Protein AF-A0A963D9M3-F1 (afdb_monomer_lite)

Secondary structure (DSSP, 8-state):
---GGGGGGGS---HHHHHHHHHHH---HHHHHHHHHHHHTSHHHHHHHHHHHHHSTTTTT-HHHHHHHHHHHHHSPPTT-SPP-

Sequence (85 aa):
MLSITDLLDFIDLDPETVRIVGRATGLGDDDSVALARQLLASEDGIALIHHMYRDHPDIRQDATMDRDYHRFARKYPLPGAFPQP

Foldseek 3Di:
DDDVVVVVVPPPLPVLLLVLQCVQPVDDSVVSSVLSVVLVVDLNSLLVSLVSLVVPPCCVVDPVSVVSSVVSCVVRPRPPPPPDD

pLDDT: mean 77.36, std 15.98, range [37.5, 91.12]

Structure (mmCIF, N/CA/C/O backbone):
data_AF-A0A963D9M3-F1
#
_entry.id   AF-A0A963D9M3-F1
#
loop_
_atom_site.group_PDB
_atom_site.id
_atom_site.type_symbol
_atom_site.label_atom_id
_atom_site.label_alt_id
_atom_site.label_comp_id
_atom_site.label_asym_id
_atom_site.label_entity_id
_atom_site.label_seq_id
_atom_site.pdbx_PDB_ins_code
_atom_site.Cartn_x
_atom_site.Cartn_y
_atom_site.Cartn_z
_atom_site.occupancy
_atom_site.B_iso_or_equiv
_atom_site.auth_seq_id
_atom_site.auth_comp_id
_atom_site.auth_asym_id
_atom_site.auth_atom_id
_atom_site.pdbx_PDB_model_num
ATOM 1 N N . MET A 1 1 ? -14.005 14.469 24.809 1.00 37.84 1 MET A N 1
ATOM 2 C CA . MET A 1 1 ? -13.269 13.206 25.014 1.00 37.84 1 MET A CA 1
ATOM 3 C C . MET A 1 1 ? -12.537 12.921 23.721 1.00 37.84 1 MET A C 1
ATOM 5 O O . MET A 1 1 ? -13.205 12.634 22.739 1.00 37.84 1 MET A O 1
ATOM 9 N N . LEU A 1 2 ? -11.216 13.101 23.693 1.00 42.66 2 LEU A N 1
ATOM 10 C CA . LEU A 1 2 ? -10.409 12.622 22.571 1.00 42.66 2 LEU A CA 1
ATOM 11 C C . LEU A 1 2 ? -10.399 11.088 22.639 1.00 42.66 2 LEU A C 1
ATOM 13 O O . LEU A 1 2 ? -10.088 10.522 23.688 1.00 42.66 2 LEU A O 1
ATOM 17 N N . SER A 1 3 ? -10.873 10.442 21.574 1.00 37.50 3 SER A N 1
ATOM 18 C CA . SER A 1 3 ? -10.991 8.984 21.456 1.00 37.50 3 SER A CA 1
ATOM 19 C C . SER A 1 3 ? -9.614 8.375 21.177 1.00 37.50 3 SER A C 1
ATOM 21 O O . SER A 1 3 ? -8.754 9.041 20.616 1.00 37.50 3 SER A O 1
ATOM 23 N N . ILE A 1 4 ? -9.413 7.093 21.490 1.00 50.56 4 ILE A N 1
ATOM 24 C CA . ILE A 1 4 ? -8.222 6.300 21.106 1.00 50.56 4 ILE A CA 1
ATOM 25 C C . ILE A 1 4 ? -7.915 6.407 19.593 1.00 50.56 4 ILE A C 1
ATOM 27 O O . ILE A 1 4 ? -6.778 6.232 19.171 1.00 50.56 4 ILE A O 1
ATOM 31 N N . THR A 1 5 ? -8.914 6.774 18.788 1.00 49.53 5 THR A N 1
ATOM 32 C CA . THR A 1 5 ? -8.799 7.110 17.364 1.00 49.53 5 THR A CA 1
ATOM 33 C C . THR A 1 5 ? -7.836 8.274 17.071 1.00 49.53 5 THR A C 1
ATOM 35 O O . THR A 1 5 ? -7.161 8.239 16.052 1.00 49.53 5 THR A O 1
ATOM 38 N N . ASP A 1 6 ? -7.711 9.260 17.964 1.00 46.19 6 ASP A N 1
ATOM 39 C CA . ASP A 1 6 ? -6.808 10.418 17.811 1.00 46.19 6 ASP A CA 1
ATOM 40 C C . ASP A 1 6 ? -5.331 10.045 18.058 1.00 46.19 6 ASP A C 1
ATOM 42 O O . ASP A 1 6 ? -4.414 10.699 17.579 1.00 46.19 6 ASP A O 1
ATOM 46 N N . LEU A 1 7 ? -5.077 8.937 18.765 1.00 45.66 7 LEU A N 1
ATOM 47 C CA . LEU A 1 7 ? -3.728 8.395 18.974 1.00 45.66 7 LEU A CA 1
ATOM 48 C C . LEU A 1 7 ? -3.165 7.701 17.719 1.00 45.66 7 LEU A C 1
ATOM 50 O O . LEU A 1 7 ? -1.966 7.440 17.660 1.00 45.66 7 LEU A O 1
ATOM 54 N N . LEU A 1 8 ? -4.006 7.411 16.717 1.00 47.03 8 LEU A N 1
ATOM 55 C CA . LEU A 1 8 ? -3.602 6.834 15.427 1.00 47.03 8 LEU A CA 1
ATOM 56 C C . LEU A 1 8 ? -3.196 7.887 14.388 1.00 47.03 8 LEU A C 1
ATOM 58 O O . LEU A 1 8 ? -2.594 7.522 13.380 1.00 47.03 8 LEU A O 1
ATOM 62 N N . ASP A 1 9 ? -3.411 9.176 14.669 1.00 46.81 9 ASP A N 1
ATOM 63 C CA . ASP A 1 9 ? -2.848 10.291 13.888 1.00 46.81 9 ASP A CA 1
ATOM 64 C C . ASP A 1 9 ? -1.298 10.323 13.961 1.00 46.81 9 ASP A C 1
ATOM 66 O O . ASP A 1 9 ? -0.636 11.088 13.267 1.00 46.81 9 ASP A O 1
ATOM 70 N N . PHE A 1 10 ? -0.700 9.449 14.785 1.00 46.16 10 PHE A N 1
ATOM 71 C CA . PHE A 1 10 ? 0.737 9.342 15.047 1.00 46.16 10 PHE A CA 1
ATOM 72 C C . PHE A 1 10 ? 1.506 8.354 14.164 1.00 46.16 10 PHE A C 1
ATOM 74 O O . PHE A 1 10 ? 2.733 8.276 14.267 1.00 46.16 10 PHE A O 1
ATOM 81 N N . ILE A 1 11 ? 0.837 7.568 13.318 1.00 53.94 11 ILE A N 1
ATOM 82 C CA . ILE A 1 11 ? 1.562 6.714 12.380 1.00 53.94 11 ILE A CA 1
ATOM 83 C C . ILE A 1 11 ? 1.770 7.517 11.105 1.00 53.94 11 ILE A C 1
ATOM 85 O O . ILE A 1 11 ? 0.936 7.473 10.206 1.00 53.94 11 ILE A O 1
ATOM 89 N N . ASP A 1 12 ? 2.888 8.249 11.065 1.00 63.16 12 ASP A N 1
ATOM 90 C CA . ASP A 1 12 ? 3.485 8.818 9.852 1.00 63.16 12 ASP A CA 1
ATOM 91 C C . ASP A 1 12 ? 3.208 7.865 8.683 1.00 63.16 12 ASP A C 1
ATOM 93 O O . ASP A 1 12 ? 3.719 6.733 8.652 1.00 63.16 12 ASP A O 1
ATOM 97 N N . LEU A 1 13 ? 2.293 8.276 7.801 1.00 70.75 13 LEU A N 1
ATOM 98 C CA . LEU A 1 13 ? 1.962 7.524 6.605 1.00 70.75 13 LEU A CA 1
ATOM 99 C C . LEU A 1 13 ? 3.225 7.538 5.759 1.00 70.75 13 LEU A C 1
ATOM 101 O O . LEU A 1 13 ? 3.595 8.581 5.223 1.00 70.75 13 LEU A O 1
ATOM 105 N N . ASP A 1 14 ? 3.904 6.396 5.692 1.00 80.94 14 ASP A N 1
ATOM 106 C CA . ASP A 1 14 ? 5.186 6.318 5.014 1.00 80.94 14 ASP A CA 1
ATOM 107 C C . ASP A 1 14 ? 4.994 6.761 3.553 1.00 80.94 14 ASP A C 1
ATOM 109 O O . ASP A 1 14 ? 4.154 6.186 2.845 1.00 80.94 14 ASP A O 1
ATOM 113 N N . PRO A 1 15 ? 5.746 7.766 3.071 1.00 81.88 15 PRO A N 1
ATOM 114 C CA . PRO A 1 15 ? 5.603 8.262 1.706 1.00 81.88 15 PRO A CA 1
ATOM 115 C C . PRO A 1 15 ? 5.906 7.162 0.682 1.00 81.88 15 PRO A C 1
ATOM 117 O O . PRO A 1 15 ? 5.412 7.197 -0.442 1.00 81.88 15 PRO A O 1
ATOM 120 N N . GLU A 1 16 ? 6.676 6.145 1.074 1.00 85.88 16 GLU A N 1
ATOM 121 C CA . GLU A 1 16 ? 6.883 4.924 0.300 1.00 85.88 16 GLU A CA 1
ATOM 122 C C . GLU A 1 16 ? 5.581 4.132 0.077 1.00 85.88 16 GLU A C 1
ATOM 124 O O . GLU A 1 16 ? 5.336 3.653 -1.031 1.00 85.88 16 GLU A O 1
ATOM 129 N N . THR A 1 17 ? 4.722 4.041 1.099 1.00 87.06 17 THR A N 1
ATOM 130 C CA . THR A 1 17 ? 3.431 3.332 1.027 1.00 87.06 17 THR A CA 1
ATOM 131 C C . THR A 1 17 ? 2.464 4.068 0.102 1.00 87.06 17 THR A C 1
ATOM 133 O O . THR A 1 17 ? 1.795 3.462 -0.730 1.00 87.06 17 THR A O 1
ATOM 136 N N . VAL A 1 18 ? 2.434 5.400 0.182 1.00 88.94 18 VAL A N 1
ATOM 137 C CA . VAL A 1 18 ? 1.649 6.232 -0.744 1.00 88.94 18 VAL A CA 1
ATOM 138 C C . VAL A 1 18 ? 2.127 6.030 -2.177 1.00 88.94 18 VAL A C 1
ATOM 140 O O . VAL A 1 18 ? 1.322 5.844 -3.085 1.00 88.94 18 VAL A O 1
ATOM 143 N N . ARG A 1 19 ? 3.449 6.004 -2.378 1.00 87.62 19 ARG A N 1
ATOM 144 C CA . ARG A 1 19 ? 4.061 5.836 -3.696 1.00 87.62 19 ARG A CA 1
ATOM 145 C C . ARG A 1 19 ? 3.702 4.494 -4.326 1.00 87.62 19 ARG A C 1
ATOM 147 O O . ARG A 1 19 ? 3.396 4.467 -5.515 1.00 87.62 19 ARG A O 1
ATOM 154 N N . ILE A 1 20 ? 3.739 3.392 -3.569 1.00 89.56 20 ILE A N 1
ATOM 155 C CA . ILE A 1 20 ? 3.380 2.077 -4.120 1.00 89.56 20 ILE A CA 1
ATOM 156 C C . ILE A 1 20 ? 1.884 1.991 -4.436 1.00 89.56 20 ILE A C 1
ATOM 158 O O . ILE A 1 20 ? 1.529 1.478 -5.493 1.00 89.56 20 ILE A O 1
ATOM 162 N N . VAL A 1 21 ? 1.020 2.564 -3.589 1.00 88.88 21 VAL A N 1
ATOM 163 C CA . VAL A 1 21 ? -0.430 2.620 -3.831 1.00 88.88 21 VAL A CA 1
ATOM 164 C C . VAL A 1 21 ? -0.727 3.442 -5.083 1.00 88.88 21 VAL A C 1
ATOM 166 O O . VAL A 1 21 ? -1.448 2.970 -5.960 1.00 88.88 21 VAL A O 1
ATOM 169 N N . GLY A 1 22 ? -0.117 4.619 -5.225 1.00 89.00 22 GLY A N 1
ATOM 170 C CA . GLY A 1 22 ? -0.267 5.455 -6.416 1.00 89.00 22 GLY A CA 1
ATOM 171 C C . GLY A 1 22 ? 0.239 4.765 -7.681 1.00 89.00 22 GLY A C 1
ATOM 172 O O . GLY A 1 22 ? -0.460 4.736 -8.689 1.00 89.00 22 GLY A O 1
ATOM 173 N N . ARG A 1 23 ? 1.403 4.104 -7.628 1.00 87.50 23 ARG A N 1
ATOM 174 C CA . ARG A 1 23 ? 1.926 3.335 -8.773 1.00 87.50 23 ARG A CA 1
ATOM 175 C C . ARG A 1 23 ? 1.042 2.147 -9.150 1.00 87.50 23 ARG A C 1
ATOM 177 O O . ARG A 1 23 ? 0.872 1.887 -10.335 1.00 87.50 23 ARG A O 1
ATOM 184 N N . ALA A 1 24 ? 0.486 1.439 -8.169 1.00 87.19 24 ALA A N 1
ATOM 185 C CA . ALA A 1 24 ? -0.364 0.276 -8.409 1.00 87.19 24 ALA A CA 1
ATOM 186 C C . ALA A 1 24 ? -1.756 0.651 -8.944 1.00 87.19 24 ALA A C 1
ATOM 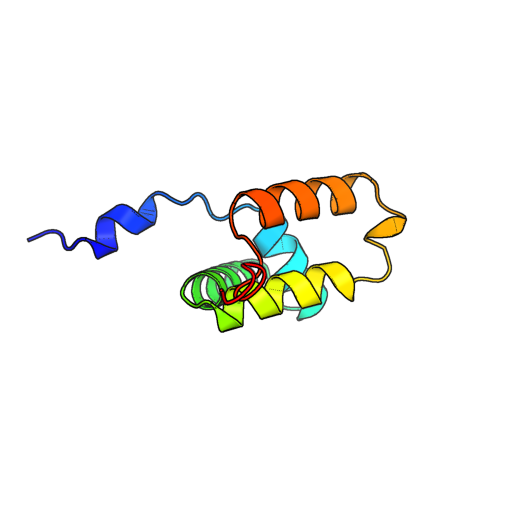188 O O . ALA A 1 24 ? -2.359 -0.123 -9.683 1.00 87.19 24 ALA A O 1
ATOM 189 N N . THR A 1 25 ? -2.273 1.824 -8.572 1.00 86.94 25 THR A N 1
ATOM 190 C CA . THR A 1 25 ? -3.651 2.242 -8.884 1.00 86.94 25 THR A CA 1
ATOM 191 C C . THR A 1 25 ? -3.749 3.310 -9.973 1.00 86.94 25 THR A C 1
ATOM 193 O O . THR A 1 25 ? -4.815 3.485 -10.557 1.00 86.94 25 THR A O 1
ATOM 196 N N . GLY A 1 26 ? -2.657 4.022 -10.264 1.00 88.31 26 GLY A N 1
ATOM 197 C CA . GLY A 1 26 ? -2.643 5.170 -11.172 1.00 88.31 26 GLY A CA 1
ATOM 198 C C . GLY A 1 26 ? -3.330 6.421 -10.610 1.00 88.31 26 GLY A C 1
ATOM 199 O O . GLY A 1 26 ? -3.619 7.340 -11.375 1.00 88.31 26 GLY A O 1
ATOM 200 N N . LEU A 1 27 ? -3.624 6.451 -9.306 1.00 88.94 27 LEU A N 1
ATOM 201 C CA . LEU A 1 27 ? -4.255 7.588 -8.637 1.00 88.94 27 LEU A CA 1
ATOM 202 C C . LEU A 1 27 ? -3.281 8.760 -8.456 1.00 88.94 27 LEU A C 1
ATOM 204 O O . LEU A 1 27 ? -2.064 8.579 -8.400 1.00 88.94 27 LEU A O 1
ATOM 208 N N . GLY A 1 28 ? -3.835 9.969 -8.333 1.00 85.19 28 GLY A N 1
ATOM 209 C CA . GLY A 1 28 ? -3.074 11.152 -7.929 1.00 85.19 28 GLY A CA 1
ATOM 210 C C . GLY A 1 28 ? -2.616 11.069 -6.469 1.00 85.19 28 GLY A C 1
ATOM 211 O O . GLY A 1 2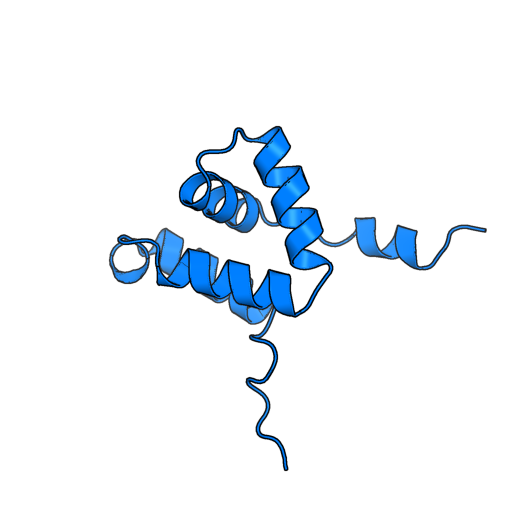8 ? -3.076 10.210 -5.713 1.00 85.19 28 GLY A O 1
ATOM 212 N N . ASP A 1 29 ? -1.717 11.965 -6.065 1.00 80.38 29 ASP A N 1
ATOM 213 C CA . ASP A 1 29 ? -1.082 11.922 -4.741 1.00 80.38 29 ASP A CA 1
ATOM 214 C C . ASP A 1 29 ? -2.105 11.993 -3.593 1.00 80.38 29 ASP A C 1
ATOM 216 O O . ASP A 1 29 ? -2.067 11.157 -2.691 1.00 80.38 29 ASP A O 1
ATOM 220 N N . ASP A 1 30 ? -3.067 12.919 -3.656 1.00 83.12 30 ASP A N 1
ATOM 221 C CA . ASP A 1 30 ? -4.084 13.097 -2.606 1.00 83.12 30 ASP A CA 1
ATOM 222 C C . ASP A 1 30 ? -4.987 11.859 -2.449 1.00 83.12 30 ASP A C 1
ATOM 224 O O . ASP A 1 30 ? -5.247 11.393 -1.333 1.00 83.12 30 ASP A O 1
ATOM 228 N N . ASP A 1 31 ? -5.410 11.270 -3.569 1.00 85.81 31 ASP A N 1
ATOM 229 C CA . A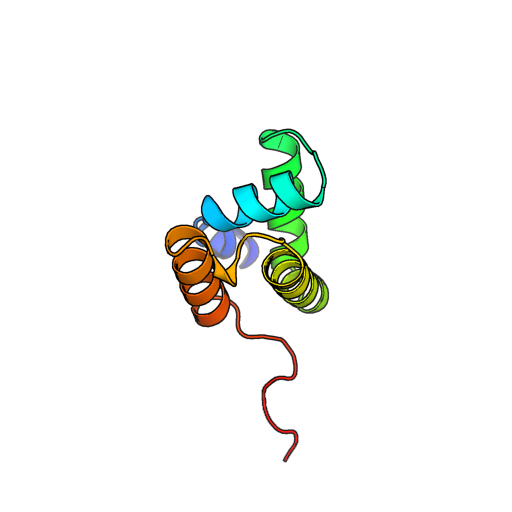SP A 1 31 ? -6.235 10.059 -3.582 1.00 85.81 31 ASP A CA 1
ATOM 230 C C . ASP A 1 31 ? -5.437 8.832 -3.118 1.00 85.81 31 ASP A C 1
ATOM 232 O O . ASP A 1 31 ? -5.954 7.976 -2.397 1.00 85.81 31 ASP A O 1
ATOM 236 N N . SER A 1 32 ? -4.151 8.767 -3.469 1.00 88.31 32 SER A N 1
ATOM 237 C CA . SER A 1 32 ? -3.239 7.708 -3.031 1.00 88.31 32 SER A CA 1
ATOM 238 C C . SER A 1 32 ? -3.002 7.761 -1.525 1.00 88.31 32 SER A C 1
ATOM 240 O O . SER A 1 32 ? -2.973 6.719 -0.871 1.00 88.31 32 SER A O 1
ATOM 242 N N . VAL A 1 33 ? -2.883 8.963 -0.951 1.00 87.12 33 VAL A N 1
ATOM 243 C CA . VAL A 1 33 ? -2.792 9.171 0.502 1.00 87.12 33 VAL A CA 1
ATOM 244 C C . VAL A 1 33 ? -4.061 8.675 1.189 1.00 87.12 33 VAL A C 1
ATOM 246 O O . VAL A 1 33 ? -3.984 7.925 2.166 1.00 87.12 33 VAL A O 1
ATOM 249 N N . ALA A 1 34 ? -5.231 9.067 0.680 1.00 87.75 34 ALA A N 1
ATOM 250 C CA . ALA A 1 34 ? -6.510 8.659 1.247 1.00 87.75 34 ALA A CA 1
ATOM 251 C C . ALA A 1 34 ? -6.697 7.135 1.188 1.00 87.75 34 ALA A C 1
ATOM 253 O O . ALA A 1 34 ? -7.072 6.521 2.191 1.00 87.75 34 ALA A O 1
ATOM 254 N N . LEU A 1 35 ? -6.383 6.516 0.048 1.00 88.75 35 LEU A N 1
ATOM 255 C CA . LEU A 1 35 ? -6.489 5.073 -0.133 1.00 88.75 35 LEU A CA 1
ATOM 256 C C . LEU A 1 35 ? -5.483 4.314 0.738 1.00 88.75 35 LEU A C 1
ATOM 258 O O . LEU A 1 35 ? -5.862 3.355 1.405 1.00 88.75 35 LEU A O 1
ATOM 262 N N . ALA A 1 36 ? -4.226 4.759 0.808 1.00 89.19 36 ALA A N 1
ATOM 263 C CA . ALA A 1 36 ? -3.216 4.130 1.656 1.00 89.19 36 ALA A CA 1
ATOM 264 C C . ALA A 1 36 ? -3.638 4.129 3.135 1.00 89.19 36 ALA A C 1
ATOM 266 O O . ALA A 1 36 ? -3.506 3.111 3.813 1.00 89.19 36 ALA A O 1
ATOM 267 N N . ARG A 1 37 ? -4.227 5.229 3.626 1.00 87.38 37 ARG A N 1
ATOM 268 C CA . ARG A 1 37 ? -4.787 5.301 4.988 1.00 87.38 37 ARG A CA 1
ATOM 269 C C . ARG A 1 37 ? -5.917 4.299 5.210 1.00 87.38 37 ARG A C 1
ATOM 271 O O . ARG A 1 37 ? -5.954 3.656 6.253 1.00 87.38 37 ARG A O 1
ATOM 278 N N . GLN A 1 38 ? -6.819 4.155 4.240 1.00 89.06 38 GLN A N 1
ATOM 279 C CA . GLN A 1 38 ? -7.918 3.189 4.327 1.00 89.06 38 GLN A CA 1
ATOM 280 C C . GLN A 1 38 ? -7.404 1.746 4.344 1.00 89.06 38 GLN A C 1
ATOM 282 O O . GLN A 1 38 ? -7.870 0.940 5.146 1.00 89.06 38 GLN A O 1
ATOM 287 N N . LEU A 1 39 ? -6.415 1.426 3.508 1.00 88.88 39 LEU A N 1
ATOM 288 C CA . LEU A 1 39 ? -5.823 0.091 3.452 1.00 88.88 39 LEU A CA 1
ATOM 289 C C . LEU A 1 39 ? -5.098 -0.261 4.757 1.00 88.88 39 LEU A C 1
ATOM 291 O O . LEU A 1 39 ? -5.302 -1.343 5.299 1.00 88.88 39 LEU A O 1
ATOM 295 N N . LEU A 1 40 ? -4.327 0.671 5.318 1.00 87.81 40 LEU A N 1
ATOM 296 C CA . LEU A 1 40 ? -3.621 0.470 6.588 1.00 87.81 40 LEU A CA 1
ATOM 297 C C . LEU A 1 40 ? -4.548 0.301 7.802 1.00 87.81 40 LEU A C 1
ATOM 299 O O . LEU A 1 40 ? -4.098 -0.170 8.845 1.00 87.81 40 LEU A O 1
ATOM 303 N N . ALA A 1 41 ? -5.826 0.668 7.689 1.00 87.12 41 ALA A N 1
ATOM 304 C CA . ALA A 1 41 ? -6.802 0.529 8.768 1.00 87.12 41 ALA A CA 1
ATOM 305 C C . ALA A 1 41 ? -7.352 -0.905 8.926 1.00 87.12 41 ALA A C 1
ATOM 307 O O . ALA A 1 41 ? -8.144 -1.150 9.836 1.00 87.12 41 ALA A O 1
ATOM 308 N N . SER A 1 42 ? -6.966 -1.848 8.057 1.00 85.12 42 SER A N 1
ATOM 309 C CA . SER A 1 42 ? -7.449 -3.235 8.085 1.00 85.12 42 SER A CA 1
ATOM 310 C C . SER A 1 42 ? -6.346 -4.243 7.758 1.00 85.12 42 SER A C 1
ATOM 312 O O . SER A 1 42 ? -5.421 -3.943 7.006 1.00 85.12 42 SER A O 1
ATOM 314 N N . GLU A 1 43 ? -6.462 -5.463 8.284 1.00 86.31 43 GLU A N 1
ATOM 315 C CA . GLU A 1 43 ? -5.533 -6.555 7.963 1.00 86.31 43 GLU A CA 1
ATOM 316 C C . GLU A 1 43 ? -5.561 -6.892 6.464 1.00 86.31 43 GLU A C 1
ATOM 318 O O . GLU A 1 43 ? -4.509 -6.957 5.829 1.00 86.31 43 GLU A O 1
ATOM 323 N N . ASP A 1 44 ? -6.750 -7.001 5.868 1.00 86.50 44 ASP A N 1
ATOM 324 C CA . ASP A 1 44 ? -6.903 -7.259 4.430 1.00 86.50 44 ASP A CA 1
ATOM 325 C C . ASP A 1 44 ? -6.252 -6.165 3.572 1.00 86.50 44 ASP A C 1
ATOM 327 O O . ASP A 1 44 ? -5.625 -6.454 2.550 1.00 86.50 44 ASP A O 1
ATOM 331 N N . GLY A 1 45 ? -6.343 -4.902 3.995 1.00 88.19 45 GLY A N 1
ATOM 332 C CA . GLY A 1 45 ? -5.700 -3.795 3.298 1.00 88.19 45 GLY A CA 1
ATOM 333 C C . GLY A 1 45 ? -4.174 -3.800 3.438 1.00 88.19 45 GLY A C 1
ATOM 334 O O . GLY A 1 45 ? -3.477 -3.526 2.461 1.00 88.19 45 GLY A O 1
ATOM 335 N N . ILE A 1 46 ? -3.633 -4.202 4.592 1.00 88.44 46 ILE A N 1
ATOM 336 C CA . ILE A 1 46 ? -2.190 -4.441 4.760 1.00 88.44 46 ILE A CA 1
ATOM 337 C C . ILE A 1 46 ? -1.726 -5.565 3.824 1.00 88.44 46 ILE A C 1
ATOM 339 O O . ILE A 1 46 ? -0.734 -5.398 3.109 1.00 88.44 46 ILE A O 1
ATOM 343 N N . ALA A 1 47 ? -2.454 -6.685 3.772 1.00 89.25 47 ALA A N 1
ATOM 344 C CA . ALA A 1 47 ? -2.156 -7.782 2.852 1.00 89.25 47 ALA A CA 1
ATOM 345 C C . ALA A 1 47 ? -2.185 -7.316 1.388 1.00 89.25 47 ALA A C 1
ATOM 347 O O . ALA A 1 47 ? -1.295 -7.664 0.608 1.00 89.25 47 ALA A O 1
ATOM 348 N N . LEU A 1 48 ? -3.148 -6.467 1.019 1.00 91.12 48 LEU A N 1
ATOM 349 C CA . LEU A 1 48 ? -3.213 -5.891 -0.319 1.00 91.12 48 LEU A CA 1
ATOM 350 C C . LEU A 1 48 ? -1.980 -5.034 -0.639 1.00 91.12 48 LEU A C 1
ATOM 352 O O . LEU A 1 48 ? -1.430 -5.162 -1.729 1.00 91.12 48 LEU A O 1
ATOM 356 N N . ILE A 1 49 ? -1.489 -4.219 0.299 1.00 90.75 49 ILE A N 1
ATOM 357 C CA . ILE A 1 49 ? -0.263 -3.431 0.089 1.00 90.75 49 ILE A CA 1
ATOM 358 C C . ILE A 1 49 ? 0.958 -4.348 -0.103 1.00 90.75 49 ILE A C 1
ATOM 360 O O . ILE A 1 49 ? 1.791 -4.083 -0.972 1.00 90.75 49 ILE A O 1
ATOM 364 N N . HIS A 1 50 ? 1.058 -5.469 0.623 1.00 91.06 50 HIS A N 1
ATOM 365 C CA . HIS A 1 50 ? 2.104 -6.469 0.359 1.00 91.06 50 HIS A CA 1
ATOM 366 C C . HIS A 1 50 ? 2.034 -7.023 -1.068 1.00 91.06 50 HIS A C 1
ATOM 368 O O . HIS A 1 50 ? 3.073 -7.195 -1.711 1.00 91.06 50 HIS A O 1
ATOM 374 N N . HIS A 1 51 ? 0.827 -7.289 -1.570 1.00 90.69 51 HIS A N 1
ATOM 375 C CA . HIS A 1 51 ? 0.629 -7.706 -2.955 1.00 90.69 51 HIS A CA 1
ATOM 376 C C . HIS A 1 51 ? 1.030 -6.607 -3.940 1.00 90.69 51 HIS A C 1
ATOM 378 O O . HIS A 1 51 ? 1.771 -6.897 -4.872 1.00 90.69 51 HIS A O 1
ATOM 384 N N . MET A 1 52 ? 0.658 -5.348 -3.691 1.00 90.75 52 MET A N 1
ATOM 385 C CA . MET A 1 52 ? 1.061 -4.215 -4.535 1.00 90.75 52 MET A CA 1
ATOM 386 C C . MET A 1 52 ? 2.583 -4.088 -4.646 1.00 90.75 52 MET A C 1
ATOM 388 O O . MET A 1 52 ? 3.102 -3.892 -5.741 1.00 90.75 52 MET A O 1
ATOM 392 N N . TYR A 1 53 ? 3.310 -4.249 -3.537 1.00 88.75 53 TYR A N 1
ATOM 393 C CA . TYR A 1 53 ? 4.770 -4.310 -3.564 1.00 88.75 53 TYR A CA 1
ATOM 394 C C . TYR A 1 53 ? 5.262 -5.500 -4.399 1.00 88.75 53 TYR A C 1
ATOM 396 O O . TYR A 1 53 ? 6.068 -5.329 -5.310 1.00 88.75 53 TYR A O 1
ATOM 404 N N . ARG A 1 54 ? 4.769 -6.710 -4.119 1.00 85.75 54 ARG A N 1
ATOM 405 C CA . ARG A 1 54 ? 5.228 -7.945 -4.774 1.00 85.75 54 ARG A CA 1
ATOM 406 C C . ARG A 1 54 ? 4.967 -7.978 -6.282 1.00 85.75 54 ARG A C 1
ATOM 408 O O . ARG A 1 54 ? 5.795 -8.523 -7.011 1.00 85.75 54 ARG A O 1
ATOM 415 N N . ASP A 1 55 ? 3.835 -7.436 -6.711 1.00 86.81 55 ASP A N 1
ATOM 416 C CA . ASP A 1 55 ? 3.391 -7.430 -8.105 1.00 86.81 55 ASP A CA 1
ATOM 417 C C . ASP A 1 55 ? 3.997 -6.262 -8.894 1.00 86.81 55 ASP A C 1
ATOM 419 O O . ASP A 1 55 ? 3.930 -6.245 -10.125 1.00 86.81 55 ASP A O 1
ATOM 423 N N . HIS A 1 56 ? 4.646 -5.308 -8.215 1.00 82.31 56 HIS A N 1
ATOM 424 C CA . HIS A 1 56 ? 5.367 -4.243 -8.890 1.00 82.31 56 HIS A CA 1
ATOM 425 C C . HIS A 1 56 ? 6.600 -4.825 -9.609 1.00 82.31 56 HIS A C 1
ATOM 427 O O . HIS A 1 56 ? 7.494 -5.376 -8.957 1.00 82.31 56 HIS A O 1
ATOM 433 N N . PRO A 1 57 ? 6.708 -4.671 -10.943 1.00 75.81 57 PRO A N 1
ATOM 434 C CA . PRO A 1 57 ? 7.704 -5.372 -11.762 1.00 75.81 57 PRO A CA 1
ATOM 435 C C . PRO A 1 57 ? 9.152 -5.076 -11.345 1.00 75.81 57 PRO A C 1
ATOM 437 O O . PRO A 1 57 ? 10.025 -5.940 -11.440 1.00 75.81 57 PRO A O 1
ATOM 440 N N . ASP A 1 58 ? 9.387 -3.876 -10.817 1.00 70.38 58 ASP A N 1
ATOM 441 C CA . ASP A 1 58 ? 10.724 -3.405 -10.457 1.00 70.38 58 ASP A CA 1
ATOM 442 C C . ASP A 1 58 ? 11.147 -3.706 -9.016 1.00 70.38 58 ASP A C 1
ATOM 444 O O . ASP A 1 58 ? 12.284 -3.414 -8.662 1.00 70.38 58 ASP A O 1
ATOM 448 N N . ILE A 1 59 ? 10.302 -4.306 -8.165 1.00 68.12 59 ILE A N 1
ATOM 449 C CA . ILE A 1 59 ? 10.620 -4.414 -6.727 1.00 68.12 59 ILE A CA 1
ATOM 450 C C . ILE A 1 59 ? 11.925 -5.165 -6.437 1.00 68.12 59 ILE A C 1
ATOM 452 O O . ILE A 1 59 ? 12.654 -4.810 -5.520 1.00 68.12 59 ILE A O 1
ATOM 456 N N . ARG A 1 60 ? 12.249 -6.188 -7.238 1.00 64.25 60 ARG A N 1
ATOM 457 C CA . ARG A 1 60 ? 13.476 -6.989 -7.069 1.00 64.25 60 ARG A CA 1
ATOM 458 C C . ARG A 1 60 ? 14.693 -6.385 -7.770 1.00 64.25 60 ARG A C 1
ATOM 460 O O . ARG A 1 60 ? 15.807 -6.845 -7.542 1.00 64.25 60 ARG A O 1
ATOM 467 N N . GLN A 1 61 ? 14.470 -5.438 -8.677 1.00 71.19 61 GLN A N 1
ATOM 468 C CA . GLN A 1 61 ? 15.514 -4.824 -9.502 1.00 71.19 61 GLN A CA 1
ATOM 469 C C . GLN A 1 61 ? 15.907 -3.443 -8.961 1.00 71.19 61 GLN A C 1
ATOM 471 O O . GLN A 1 61 ? 17.046 -3.014 -9.135 1.00 71.19 61 GLN A O 1
ATOM 476 N N . ASP A 1 62 ? 14.990 -2.776 -8.260 1.00 79.38 62 ASP A N 1
ATOM 477 C CA . ASP A 1 62 ? 15.194 -1.495 -7.602 1.00 79.38 62 ASP A CA 1
ATOM 478 C C . ASP A 1 62 ? 15.504 -1.705 -6.113 1.00 79.38 62 ASP A C 1
ATOM 480 O O . ASP A 1 62 ? 14.626 -1.984 -5.296 1.00 79.38 62 ASP A O 1
ATOM 484 N N . ALA A 1 63 ? 16.774 -1.522 -5.749 1.00 79.94 63 ALA A N 1
ATOM 485 C CA . ALA A 1 63 ? 17.241 -1.625 -4.366 1.00 79.94 63 ALA A CA 1
ATOM 486 C C . ALA A 1 63 ? 16.562 -0.618 -3.415 1.00 79.94 63 ALA A C 1
ATOM 488 O O . ALA A 1 63 ? 16.538 -0.833 -2.201 1.00 79.94 63 ALA A O 1
ATOM 489 N N . THR A 1 64 ? 16.019 0.482 -3.944 1.00 82.12 64 THR A N 1
ATOM 490 C CA . THR A 1 64 ? 15.209 1.429 -3.168 1.00 82.12 64 THR A CA 1
ATOM 491 C C . THR A 1 64 ? 13.865 0.805 -2.834 1.00 82.12 64 THR A C 1
ATOM 493 O O . THR A 1 64 ? 13.463 0.807 -1.677 1.00 82.12 64 THR A O 1
ATOM 496 N N . MET A 1 65 ? 13.208 0.202 -3.825 1.00 80.62 65 MET A N 1
ATOM 497 C CA . MET A 1 65 ?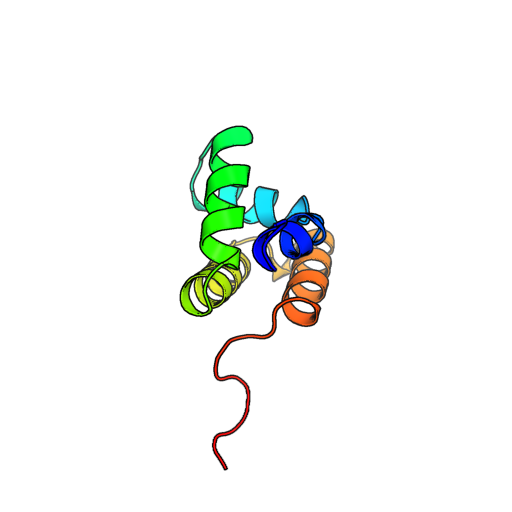 11.900 -0.422 -3.645 1.00 80.62 65 MET A CA 1
ATOM 498 C C . MET A 1 65 ? 11.965 -1.645 -2.721 1.00 80.62 65 MET A C 1
ATOM 500 O O . MET A 1 65 ? 11.078 -1.838 -1.892 1.00 80.62 65 MET A O 1
ATOM 504 N N . ASP A 1 66 ? 13.034 -2.436 -2.816 1.00 84.19 66 ASP A N 1
ATOM 505 C CA . ASP A 1 66 ? 13.287 -3.557 -1.908 1.00 84.19 66 ASP A CA 1
ATOM 506 C C . ASP A 1 66 ? 13.445 -3.082 -0.451 1.00 84.19 66 ASP A C 1
ATOM 508 O O . ASP A 1 66 ? 12.828 -3.623 0.470 1.00 84.19 66 ASP A O 1
ATOM 512 N N . ARG A 1 67 ? 14.198 -1.994 -0.233 1.00 86.12 67 ARG A N 1
ATOM 513 C CA . ARG A 1 67 ? 14.340 -1.368 1.090 1.00 86.12 67 ARG A CA 1
ATOM 514 C C . ARG A 1 67 ? 13.011 -0.822 1.611 1.00 86.12 67 ARG A C 1
ATOM 516 O O . ARG A 1 67 ? 12.704 -1.019 2.789 1.00 86.12 67 ARG A O 1
ATOM 523 N N . ASP A 1 68 ? 12.251 -0.148 0.756 1.00 86.81 68 ASP A N 1
ATOM 524 C CA . ASP A 1 68 ? 10.942 0.423 1.078 1.00 86.81 68 ASP A CA 1
ATOM 525 C C . ASP A 1 68 ? 9.976 -0.693 1.513 1.00 86.81 68 ASP A C 1
ATOM 527 O O . ASP A 1 68 ? 9.341 -0.598 2.566 1.00 86.81 68 ASP A O 1
ATOM 531 N N . TYR A 1 69 ? 9.962 -1.811 0.781 1.00 88.25 69 TYR A N 1
ATOM 532 C CA . TYR A 1 69 ? 9.183 -2.992 1.140 1.00 88.25 69 TYR A CA 1
ATOM 533 C C . TYR A 1 69 ? 9.632 -3.623 2.459 1.00 88.25 69 TYR A C 1
ATOM 535 O O . TYR A 1 69 ? 8.801 -3.935 3.309 1.00 88.25 69 TYR A O 1
ATOM 543 N N . HIS A 1 70 ? 10.937 -3.788 2.682 1.00 87.19 70 HIS A N 1
ATOM 544 C CA . HIS A 1 70 ? 11.449 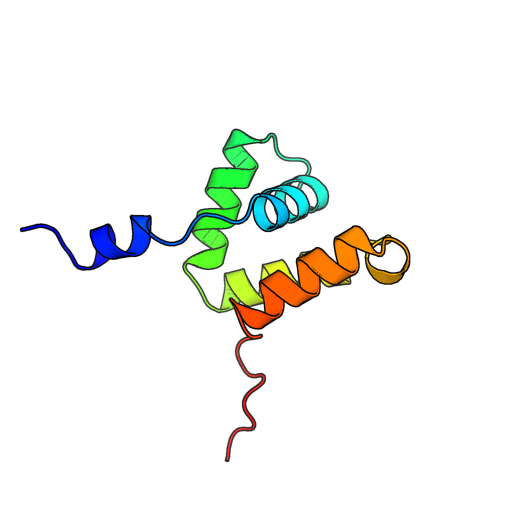-4.320 3.945 1.00 87.19 70 HIS A CA 1
ATOM 545 C C . HIS A 1 70 ? 11.082 -3.439 5.143 1.00 87.19 70 HIS A C 1
ATOM 547 O O . HIS A 1 70 ? 10.773 -3.952 6.224 1.00 87.19 70 HIS A O 1
ATOM 553 N N . ARG A 1 71 ? 11.089 -2.115 4.961 1.00 86.69 71 ARG A N 1
ATOM 554 C CA . ARG A 1 71 ? 10.647 -1.157 5.976 1.00 86.69 71 ARG A CA 1
ATOM 555 C C . ARG A 1 71 ? 9.155 -1.313 6.260 1.00 86.69 71 ARG A C 1
ATOM 557 O O . ARG A 1 71 ? 8.784 -1.429 7.429 1.00 86.69 71 ARG A O 1
ATOM 564 N N . PHE A 1 72 ? 8.338 -1.381 5.207 1.00 88.38 72 PHE A N 1
ATOM 565 C CA . PHE A 1 72 ? 6.900 -1.610 5.303 1.00 88.38 72 PHE A CA 1
ATOM 566 C C . PHE A 1 72 ? 6.592 -2.923 6.030 1.00 88.38 72 PHE A C 1
ATOM 568 O O . PHE A 1 72 ? 5.937 -2.900 7.065 1.00 88.38 72 PHE A O 1
ATOM 575 N N . ALA A 1 73 ? 7.153 -4.045 5.575 1.00 88.69 73 ALA A N 1
ATOM 576 C CA . ALA A 1 73 ? 6.898 -5.376 6.128 1.00 88.69 73 ALA A CA 1
ATOM 577 C C . ALA A 1 73 ? 7.338 -5.529 7.594 1.00 88.69 73 ALA A C 1
ATOM 579 O O . ALA A 1 73 ? 6.816 -6.371 8.323 1.00 88.69 73 ALA A O 1
ATOM 580 N N . ARG A 1 74 ? 8.305 -4.721 8.047 1.00 87.12 74 ARG A N 1
ATOM 581 C CA . ARG A 1 74 ? 8.710 -4.669 9.457 1.00 87.12 74 ARG A CA 1
ATOM 582 C C . ARG A 1 74 ? 7.712 -3.895 10.323 1.00 87.12 74 ARG A C 1
ATOM 584 O O . ARG A 1 74 ? 7.559 -4.230 11.494 1.00 87.12 74 ARG A O 1
ATOM 591 N N . LYS A 1 75 ? 7.089 -2.846 9.778 1.00 85.44 75 LYS A N 1
ATOM 592 C CA . LYS A 1 75 ? 6.100 -2.004 10.473 1.00 85.44 75 LYS A CA 1
ATOM 593 C C . LYS A 1 75 ? 4.705 -2.636 10.449 1.00 85.44 75 LYS A C 1
ATOM 595 O O . LYS A 1 75 ? 3.995 -2.575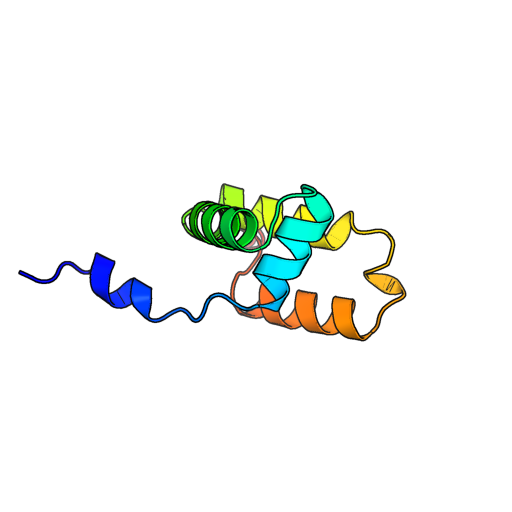 11.447 1.00 85.44 75 LYS A O 1
ATOM 600 N N . TYR A 1 76 ? 4.366 -3.285 9.340 1.00 85.19 76 TYR A N 1
ATOM 601 C CA . TYR A 1 76 ? 3.104 -3.964 9.081 1.00 85.19 76 TYR A CA 1
ATOM 602 C C . TYR A 1 76 ? 3.409 -5.400 8.633 1.00 85.19 76 TYR A C 1
ATOM 604 O O . TYR A 1 76 ? 3.693 -5.627 7.458 1.00 85.19 76 TYR A O 1
ATOM 612 N N . PRO A 1 77 ? 3.450 -6.372 9.558 1.00 83.50 77 PRO A N 1
ATOM 613 C CA . PRO A 1 77 ? 3.688 -7.763 9.198 1.00 83.50 77 PRO A CA 1
ATOM 614 C C . PRO A 1 77 ? 2.499 -8.334 8.417 1.00 83.50 77 PRO A C 1
ATOM 616 O O . PRO A 1 77 ? 1.353 -7.948 8.647 1.00 83.50 77 PRO A O 1
ATOM 619 N N . LEU A 1 78 ? 2.772 -9.301 7.535 1.00 82.19 78 LEU A N 1
ATOM 620 C CA . LEU A 1 78 ? 1.737 -9.961 6.742 1.00 82.19 78 LEU A CA 1
ATOM 621 C C . LEU A 1 78 ? 0.719 -10.646 7.684 1.00 82.19 78 LEU A C 1
ATOM 623 O O . LEU A 1 78 ? 1.119 -11.515 8.474 1.00 82.19 78 LEU A O 1
ATOM 627 N N . PRO A 1 79 ? -0.577 -10.298 7.608 1.00 74.31 79 PRO A N 1
ATOM 628 C CA . PRO A 1 79 ? -1.600 -10.937 8.424 1.00 74.31 79 PRO A CA 1
ATOM 629 C C . PRO A 1 79 ? -1.645 -12.437 8.110 1.00 74.31 79 PRO A C 1
ATOM 631 O O . PRO A 1 79 ? -1.679 -12.838 6.949 1.00 74.31 79 PRO A O 1
ATOM 634 N N . GLY A 1 80 ? -1.578 -13.281 9.141 1.00 69.56 80 GLY A N 1
ATOM 635 C CA . GLY A 1 80 ? -1.530 -14.742 8.983 1.00 69.56 80 GLY A CA 1
ATOM 636 C C . GLY A 1 80 ? -0.137 -15.354 8.767 1.00 69.56 80 GLY A C 1
ATOM 637 O O . GLY A 1 80 ? -0.037 -16.568 8.620 1.00 69.56 80 GLY A O 1
ATOM 638 N N . ALA A 1 81 ? 0.950 -14.569 8.800 1.00 59.66 81 ALA A N 1
ATOM 639 C CA . ALA A 1 81 ? 2.320 -15.108 8.810 1.00 59.66 81 ALA A CA 1
ATOM 640 C C . ALA A 1 81 ? 2.763 -15.673 10.177 1.00 59.66 81 ALA A C 1
ATOM 642 O O . ALA A 1 81 ? 3.846 -16.254 10.281 1.00 59.66 81 ALA A O 1
ATOM 643 N N . PHE A 1 82 ? 1.940 -15.536 11.221 1.00 45.34 82 PHE A N 1
ATOM 644 C CA . PHE A 1 82 ? 2.113 -16.317 12.443 1.00 45.34 82 PHE A CA 1
ATOM 645 C C . PHE A 1 82 ? 1.624 -17.747 12.188 1.00 45.34 82 PHE A C 1
ATOM 647 O O . PHE A 1 82 ? 0.476 -17.914 11.768 1.00 45.34 82 PHE A O 1
ATOM 654 N N . PRO A 1 83 ? 2.449 -18.782 12.433 1.00 40.94 83 PRO A N 1
ATOM 655 C CA . PRO A 1 83 ? 1.961 -20.150 12.393 1.00 40.94 83 PRO A CA 1
ATOM 656 C C . PRO A 1 83 ? 0.826 -20.276 13.413 1.00 40.94 83 PRO A C 1
ATOM 658 O O . PRO A 1 83 ? 1.004 -19.965 14.592 1.00 40.94 83 PRO A O 1
ATOM 661 N N . GLN A 1 84 ? -0.348 -20.692 12.939 1.00 47.38 84 GLN A N 1
ATOM 662 C CA . GLN A 1 84 ? -1.379 -21.238 13.817 1.00 47.38 84 GLN A CA 1
ATOM 663 C C . GLN A 1 84 ? -0.729 -22.398 14.604 1.00 47.38 84 GLN A C 1
ATOM 665 O O . GLN A 1 84 ? 0.035 -23.153 13.991 1.00 47.38 84 GLN A O 1
ATOM 670 N N . PRO A 1 85 ? -0.944 -22.479 15.929 1.00 52.62 85 PRO A N 1
ATOM 671 C CA . PRO A 1 85 ? -0.263 -23.431 16.808 1.00 52.62 85 PRO A CA 1
ATOM 672 C C . PRO A 1 85 ? -0.477 -24.897 16.415 1.00 52.62 85 PRO A C 1
ATOM 674 O O . PRO A 1 85 ? -1.553 -25.220 15.861 1.00 52.62 85 PRO A O 1
#

Radius of gyration: 13.74 Å; chains: 1; bounding box: 30×37×37 Å